Protein AF-A0A3D0W613-F1 (afdb_monomer_lite)

Radius of gyration: 27.3 Å; chains: 1; bounding box: 34×49×75 Å

Sequence (98 aa):
MKKIYLFSIILFLILIIGLIFLNVHSSKSNTPREKTLLEDKGNFCLGIAEKSVANRQAIVEFQKYEILGDKAMVMRNCMEENGFEENPLWVNEKTKVI

pLDDT: mean 89.17, std 11.55, range [54.62, 98.5]

Foldseek 3Di:
DVVVVVVVVVVVVVVVVVVVVVVVVPPPPPPPPDDDPCRVQLVVQLVVLCVVLVPPDDPDPVVVVVSVVSSVVSSQVSVVVVVDDDDVVVVVVVVVVD

Secondary structure (DSSP, 8-state):
-HHHHHHHHHHHHHHHHHHHHHHHHT----PPPPPPHHHHHHHHHHHHHHHHHTT---SSHHHHHHHHHHHHHHHHHHHHHTT-PPPHHHHHHHHTT-

Structure (mmCIF, N/CA/C/O backbone):
data_AF-A0A3D0W613-F1
#
_entry.id   AF-A0A3D0W613-F1
#
loop_
_atom_site.group_PDB
_atom_site.id
_atom_site.type_symbol
_atom_site.label_atom_id
_atom_site.label_alt_id
_atom_site.label_comp_id
_atom_site.label_asym_id
_atom_site.label_entity_id
_atom_site.label_seq_id
_atom_site.pdbx_PDB_ins_code
_atom_site.Cartn_x
_atom_site.Cartn_y
_atom_site.Cartn_z
_atom_site.occupancy
_atom_site.B_iso_or_equiv
_atom_site.auth_seq_id
_atom_site.auth_comp_id
_atom_site.auth_asym_id
_atom_site.auth_atom_id
_atom_site.pdbx_PDB_model_num
ATOM 1 N N . MET A 1 1 ? 1.167 -32.400 60.708 1.00 61.00 1 MET A N 1
ATOM 2 C CA . MET A 1 1 ? 0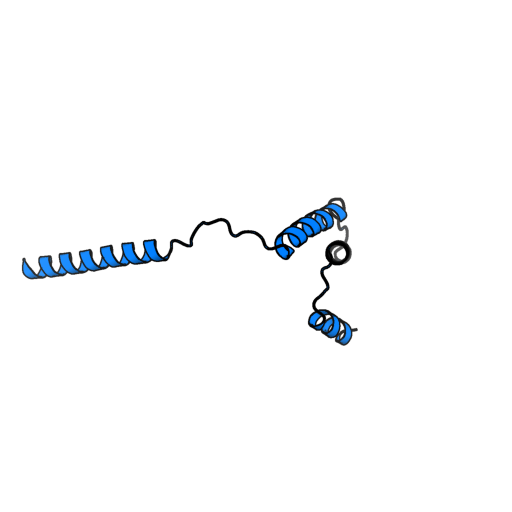.701 -32.813 59.362 1.00 61.00 1 MET A CA 1
ATOM 3 C C . MET A 1 1 ? -0.546 -32.056 58.885 1.00 61.00 1 MET A C 1
ATOM 5 O O . MET A 1 1 ? -0.458 -31.425 57.845 1.00 61.00 1 MET A O 1
ATOM 9 N N . LYS A 1 2 ? -1.658 -31.990 59.644 1.00 69.06 2 LYS A N 1
ATOM 10 C CA . LYS A 1 2 ? -2.877 -31.238 59.240 1.00 69.06 2 LYS A CA 1
ATOM 11 C C . LYS A 1 2 ? -2.661 -29.744 58.921 1.00 69.06 2 LYS A C 1
ATOM 13 O O . LYS A 1 2 ? -3.227 -29.249 57.956 1.00 69.06 2 LYS A O 1
ATOM 18 N N . LYS A 1 3 ? -1.814 -29.035 59.683 1.00 75.00 3 LYS A N 1
ATOM 19 C CA . LYS A 1 3 ? -1.511 -27.606 59.443 1.00 75.00 3 LYS A CA 1
ATOM 20 C C . LYS A 1 3 ? -0.735 -27.358 58.139 1.00 75.00 3 LYS A C 1
ATOM 22 O O . LYS A 1 3 ? -0.993 -26.373 57.466 1.00 75.00 3 LYS A O 1
ATOM 27 N N . ILE A 1 4 ? 0.161 -28.275 57.767 1.00 83.12 4 ILE A N 1
ATOM 28 C CA . ILE A 1 4 ? 0.920 -28.214 56.503 1.00 83.12 4 ILE A CA 1
ATOM 29 C C . ILE A 1 4 ? -0.023 -28.442 55.315 1.00 83.12 4 ILE A C 1
ATOM 31 O O . ILE A 1 4 ? 0.047 -27.724 54.324 1.00 83.12 4 ILE A O 1
ATOM 35 N N . TYR A 1 5 ? -0.966 -29.377 55.458 1.00 86.56 5 TYR A N 1
ATOM 36 C CA . TYR A 1 5 ? -2.009 -29.619 54.460 1.00 86.56 5 TYR A CA 1
ATOM 37 C C . TYR A 1 5 ? -2.936 -28.405 54.282 1.00 86.56 5 TYR A C 1
ATOM 39 O O . TYR A 1 5 ? -3.242 -28.025 53.159 1.00 86.56 5 TYR A O 1
ATOM 47 N N . LEU A 1 6 ? -3.319 -27.742 55.380 1.00 86.94 6 LEU A N 1
ATOM 48 C CA . LEU A 1 6 ? -4.100 -26.499 55.352 1.00 86.94 6 LEU A CA 1
ATOM 49 C C . LEU A 1 6 ? -3.371 -25.365 54.618 1.00 86.94 6 LEU A C 1
ATOM 51 O O . LEU A 1 6 ? -3.970 -24.713 53.770 1.00 86.94 6 LEU A O 1
ATOM 55 N N . PHE A 1 7 ? -2.077 -25.168 54.886 1.00 88.44 7 PHE A N 1
ATOM 56 C CA . PHE A 1 7 ? -1.271 -24.180 54.160 1.00 88.44 7 PHE A CA 1
ATOM 57 C C . PHE A 1 7 ? -1.164 -24.499 52.665 1.00 88.44 7 PHE A C 1
ATOM 59 O O . PHE A 1 7 ? -1.296 -23.600 51.839 1.00 88.44 7 PHE A O 1
ATOM 66 N N . SER A 1 8 ? -0.981 -25.774 52.311 1.00 87.38 8 SER A N 1
ATOM 67 C CA . SER A 1 8 ? -0.928 -26.212 50.914 1.00 87.38 8 SER A CA 1
ATOM 68 C C . SER A 1 8 ? -2.251 -25.969 50.176 1.00 87.38 8 SER A C 1
ATOM 70 O O . SER A 1 8 ? -2.233 -25.469 49.053 1.00 87.38 8 SER A O 1
ATOM 72 N N . ILE A 1 9 ? -3.394 -26.232 50.821 1.00 91.44 9 ILE A N 1
ATOM 73 C CA . ILE A 1 9 ? -4.728 -25.976 50.255 1.00 91.44 9 ILE A CA 1
ATOM 74 C C . ILE A 1 9 ? -4.958 -24.477 50.030 1.00 91.44 9 ILE A C 1
ATOM 76 O O . ILE A 1 9 ? -5.456 -24.083 48.978 1.00 91.44 9 ILE A O 1
ATOM 80 N N . ILE A 1 10 ? -4.572 -23.634 50.992 1.00 93.06 10 ILE A N 1
ATOM 81 C CA . ILE A 1 10 ? -4.724 -22.176 50.884 1.00 93.06 10 ILE A CA 1
ATOM 82 C C . ILE A 1 10 ? -3.860 -21.627 49.744 1.00 93.06 10 ILE A C 1
ATOM 84 O O . ILE A 1 10 ? -4.343 -20.834 48.939 1.00 93.06 10 ILE A O 1
ATOM 88 N N . LEU A 1 11 ? -2.609 -22.083 49.629 1.00 92.81 11 LEU A N 1
ATOM 89 C CA . LEU A 1 11 ? -1.717 -21.672 48.545 1.00 92.81 11 LEU A CA 1
ATOM 90 C C . LEU A 1 11 ? -2.278 -22.066 47.173 1.00 92.81 11 LEU A C 1
ATOM 92 O O . LEU A 1 11 ? -2.242 -21.267 46.239 1.00 92.81 11 LEU A O 1
ATOM 96 N N . PHE A 1 12 ? -2.837 -23.274 47.069 1.00 93.25 12 PHE A N 1
ATOM 97 C CA . PHE A 1 12 ? -3.474 -23.742 45.845 1.00 93.25 12 PHE A CA 1
ATOM 98 C C . PHE A 1 12 ? -4.677 -22.866 45.475 1.00 93.25 12 PHE A C 1
ATOM 100 O O . PHE A 1 12 ? -4.756 -22.391 44.347 1.00 93.25 12 PHE A O 1
ATOM 107 N N . LEU A 1 13 ? -5.556 -22.556 46.434 1.00 94.44 13 LEU A N 1
ATOM 108 C CA . LEU A 1 13 ? -6.705 -21.662 46.237 1.00 94.44 13 LEU A CA 1
ATOM 109 C C . LEU A 1 13 ? -6.302 -20.277 45.714 1.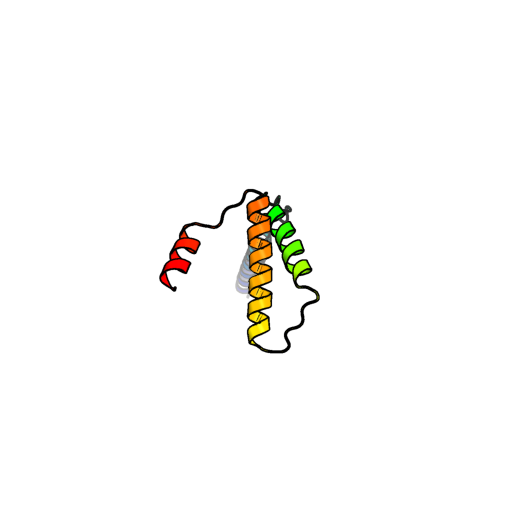00 94.44 13 LEU A C 1
ATOM 111 O O . LEU A 1 13 ? -6.920 -19.783 44.773 1.00 94.44 13 LEU A O 1
ATOM 115 N N . ILE A 1 14 ? -5.248 -19.675 46.271 1.00 94.56 14 ILE A N 1
ATOM 116 C CA . ILE A 1 14 ? -4.738 -18.369 45.819 1.00 94.56 14 ILE A CA 1
ATOM 117 C C . ILE A 1 14 ? -4.251 -18.448 44.364 1.00 94.56 14 ILE A C 1
ATOM 119 O O . ILE A 1 14 ? -4.539 -17.557 43.566 1.00 94.56 14 ILE A O 1
ATOM 123 N N . LEU A 1 15 ? -3.567 -19.536 44.001 1.00 92.75 15 LEU A N 1
ATOM 124 C CA . LEU A 1 15 ? -3.102 -19.792 42.636 1.00 92.75 15 LEU A CA 1
ATOM 125 C C . LEU A 1 15 ? -4.267 -19.909 41.643 1.00 92.75 15 LEU A C 1
ATOM 127 O O . LEU A 1 15 ? -4.228 -19.292 40.580 1.00 92.75 15 LEU A O 1
ATOM 131 N N . ILE A 1 16 ? -5.326 -20.642 42.004 1.00 92.81 16 ILE A N 1
ATOM 132 C CA . ILE A 1 16 ? -6.513 -20.789 41.149 1.00 92.81 16 ILE A CA 1
ATOM 133 C C . ILE A 1 16 ? -7.214 -19.440 40.950 1.00 92.81 16 ILE A C 1
ATOM 135 O O . ILE A 1 16 ? -7.562 -19.085 39.825 1.00 92.81 16 ILE A O 1
ATOM 139 N N . ILE A 1 17 ? -7.368 -18.652 42.017 1.00 92.88 17 ILE A N 1
ATOM 140 C CA . ILE A 1 17 ? -7.987 -17.320 41.948 1.00 92.88 17 ILE A CA 1
ATOM 141 C C . ILE A 1 17 ? -7.163 -16.377 41.057 1.00 92.88 17 ILE A C 1
ATOM 143 O O . ILE A 1 17 ? -7.731 -15.675 40.219 1.00 92.88 17 ILE A O 1
ATOM 147 N N . GLY A 1 18 ? -5.831 -16.401 41.174 1.00 90.00 18 GLY A N 1
ATOM 148 C CA . GLY A 1 18 ? -4.935 -15.615 40.322 1.00 90.00 18 GLY A CA 1
ATOM 149 C C . GLY A 1 18 ? -5.047 -15.977 38.836 1.00 90.00 18 GLY A C 1
ATOM 150 O O . GLY A 1 18 ? -5.126 -15.089 37.987 1.00 90.00 18 GLY A O 1
ATOM 151 N N . LEU A 1 19 ? -5.132 -17.272 38.512 1.00 87.38 19 LEU A N 1
ATOM 152 C CA . LEU A 1 19 ? -5.305 -17.745 37.132 1.00 87.38 19 LEU A CA 1
ATOM 153 C C . LEU A 1 19 ? -6.659 -17.341 36.528 1.00 87.38 19 LEU A C 1
ATOM 155 O O . LEU A 1 19 ? -6.732 -17.010 35.342 1.00 87.38 19 LEU A O 1
ATOM 159 N N . ILE A 1 20 ? -7.729 -17.332 37.328 1.00 87.62 20 ILE A N 1
ATOM 160 C CA . ILE A 1 20 ? -9.050 -16.861 36.887 1.00 87.62 20 ILE A CA 1
ATOM 161 C C . ILE A 1 20 ? -9.009 -15.353 36.609 1.00 87.62 20 ILE A C 1
ATOM 163 O O . ILE A 1 20 ? -9.483 -14.908 35.563 1.00 87.62 20 ILE A O 1
ATOM 167 N N . PHE A 1 21 ? -8.389 -14.568 37.495 1.00 86.62 21 PHE A N 1
ATOM 168 C CA . PHE A 1 21 ? -8.289 -13.115 37.340 1.00 86.62 21 PHE A CA 1
ATOM 169 C C . PHE A 1 21 ? -7.532 -12.711 36.063 1.00 86.62 21 PHE A C 1
ATOM 171 O O . PHE A 1 21 ? -7.987 -11.837 35.323 1.00 86.62 21 PHE A O 1
ATOM 178 N N . LEU A 1 22 ? -6.426 -13.395 35.747 1.00 82.38 22 LEU A N 1
ATOM 179 C CA . LEU A 1 22 ? -5.646 -13.147 34.527 1.00 82.38 22 LEU A CA 1
ATOM 180 C C . LEU A 1 22 ? -6.425 -13.455 33.235 1.00 82.38 22 LEU A C 1
ATOM 182 O O . LEU A 1 22 ? -6.295 -12.720 32.253 1.00 82.38 22 LEU A O 1
ATOM 186 N N . ASN A 1 23 ? -7.263 -14.497 33.230 1.00 78.00 23 ASN A N 1
ATOM 187 C CA . ASN A 1 23 ? -8.105 -14.833 32.074 1.00 78.00 23 ASN A CA 1
ATOM 188 C C . ASN A 1 23 ? -9.223 -13.806 31.845 1.00 78.00 23 ASN A C 1
ATOM 190 O O . ASN A 1 23 ? -9.498 -13.434 30.704 1.00 78.00 23 ASN A O 1
ATOM 194 N N . VAL A 1 24 ? -9.840 -13.306 32.919 1.00 76.56 24 VAL A N 1
ATOM 195 C CA . VAL A 1 24 ? -10.900 -12.290 32.822 1.00 76.56 24 VAL A CA 1
ATOM 196 C C . VAL A 1 24 ? -10.336 -10.960 32.318 1.00 76.56 24 VAL A C 1
ATOM 198 O O . VAL A 1 24 ? -10.924 -10.350 31.429 1.00 76.56 24 VAL A O 1
ATOM 201 N N . HIS A 1 25 ? -9.168 -10.531 32.808 1.00 67.00 25 HIS A N 1
ATOM 202 C CA . HIS A 1 25 ? -8.529 -9.296 32.332 1.00 67.00 25 HIS A CA 1
ATOM 203 C C . HIS A 1 25 ? -7.974 -9.397 30.902 1.00 67.00 25 HIS A C 1
ATOM 205 O O . HIS A 1 25 ? -7.854 -8.385 30.217 1.00 67.00 25 HIS A O 1
ATOM 211 N N . SER A 1 26 ? -7.678 -10.609 30.424 1.00 63.25 26 SER A N 1
ATOM 212 C CA . SER A 1 26 ? -7.239 -10.842 29.040 1.00 63.25 26 SER A CA 1
ATOM 213 C C . SER A 1 26 ? -8.388 -10.886 28.029 1.00 63.25 26 SER A C 1
ATOM 215 O O . SER A 1 26 ? -8.134 -11.015 26.830 1.00 63.25 26 SER A O 1
ATOM 217 N N . SER A 1 27 ? -9.645 -10.743 28.466 1.00 58.69 27 SER A N 1
ATOM 218 C CA . SER A 1 27 ? -10.781 -10.580 27.555 1.00 58.69 27 SER A CA 1
ATOM 219 C C . SER A 1 27 ? -10.754 -9.189 26.925 1.00 58.69 27 SER A C 1
ATOM 221 O O . SER A 1 27 ? -11.476 -8.276 27.318 1.00 58.69 27 SER A O 1
ATOM 223 N N . LYS A 1 28 ? -9.898 -9.032 25.912 1.00 59.84 28 LYS A N 1
ATOM 224 C CA . LYS A 1 28 ? -9.980 -7.948 24.933 1.00 59.84 28 LYS A CA 1
ATOM 225 C C . LYS A 1 28 ? -11.411 -7.967 24.391 1.00 59.84 28 LYS A C 1
ATOM 227 O O . LYS A 1 28 ? -11.858 -9.000 23.896 1.00 59.84 28 LYS A O 1
ATOM 232 N N . SER A 1 29 ? -12.153 -6.872 24.540 1.00 59.19 29 SER A N 1
ATOM 233 C CA . SER A 1 29 ? -13.525 -6.786 24.042 1.00 59.19 29 SER A CA 1
ATOM 234 C C . SER A 1 29 ? -13.531 -7.095 22.543 1.00 59.19 29 SER A C 1
ATOM 236 O O . SER A 1 29 ? -13.056 -6.296 21.740 1.00 59.19 29 SER A O 1
ATOM 238 N N . ASN A 1 30 ? -14.077 -8.251 22.161 1.00 61.12 30 ASN A N 1
ATOM 239 C CA . ASN A 1 30 ? -14.235 -8.673 20.764 1.00 61.12 30 ASN A CA 1
ATOM 240 C C . ASN A 1 30 ? -15.347 -7.892 20.041 1.00 61.12 30 ASN A C 1
ATOM 242 O O . ASN A 1 30 ? -15.921 -8.379 19.071 1.00 61.12 30 ASN A O 1
ATOM 246 N N . THR A 1 31 ? -15.694 -6.697 20.517 1.00 64.44 31 THR A N 1
ATOM 247 C CA . THR A 1 31 ? -16.581 -5.789 19.797 1.00 64.44 31 THR A CA 1
ATOM 248 C C . THR A 1 31 ? -15.880 -5.403 18.498 1.00 64.44 31 THR A C 1
ATOM 250 O O . THR A 1 31 ? -14.784 -4.834 18.576 1.00 64.44 31 THR A O 1
ATOM 253 N N . PRO A 1 32 ? -16.454 -5.711 17.319 1.00 69.94 32 PRO A N 1
ATOM 254 C CA . PRO A 1 32 ? -15.884 -5.277 16.055 1.00 69.94 32 PRO A CA 1
ATOM 255 C C . PRO A 1 32 ? -15.701 -3.764 16.110 1.00 69.94 32 PRO A C 1
ATOM 257 O O . PRO A 1 32 ? -16.666 -3.022 16.293 1.00 69.94 32 PRO A O 1
ATOM 260 N N . ARG A 1 33 ? -14.450 -3.308 16.034 1.00 83.38 33 ARG A N 1
ATOM 261 C CA . ARG A 1 33 ? -14.150 -1.882 15.960 1.00 83.38 33 ARG A CA 1
ATOM 262 C C . ARG A 1 33 ? -14.742 -1.370 14.655 1.00 83.38 33 ARG A C 1
ATOM 264 O O . ARG A 1 33 ? -14.437 -1.913 13.594 1.00 83.38 33 ARG A O 1
ATOM 271 N N . GLU A 1 34 ? -15.566 -0.334 14.740 1.00 85.44 34 GLU A N 1
ATOM 272 C CA . GLU A 1 34 ? -16.010 0.387 13.555 1.00 85.44 34 GLU A CA 1
ATOM 273 C C . GLU A 1 34 ? -14.773 0.907 12.813 1.00 85.44 34 GLU A C 1
ATOM 275 O O . GLU A 1 34 ? -13.912 1.576 13.399 1.00 85.44 34 GLU A O 1
ATOM 280 N N . LYS A 1 35 ? -14.634 0.519 11.542 1.00 89.00 35 LYS A N 1
ATOM 281 C CA . LYS A 1 35 ? -13.499 0.945 10.726 1.00 89.00 35 LYS A CA 1
ATOM 282 C C . LYS A 1 35 ? -13.556 2.453 10.557 1.00 89.00 35 LYS A C 1
ATOM 284 O O . LYS A 1 35 ? -14.616 3.021 10.309 1.00 89.00 35 LYS A O 1
ATOM 289 N N . THR A 1 36 ? -12.405 3.105 10.661 1.00 93.50 36 THR A N 1
ATOM 290 C CA . THR A 1 36 ? -12.331 4.527 10.325 1.00 93.50 36 THR A CA 1
ATOM 291 C C . THR A 1 36 ? -12.506 4.705 8.818 1.00 93.50 36 THR A C 1
ATOM 293 O O . THR A 1 36 ? -12.188 3.805 8.040 1.00 93.50 36 THR A O 1
ATOM 296 N N . LEU A 1 37 ? -12.945 5.891 8.389 1.00 94.62 37 LEU A N 1
ATOM 297 C CA . LEU A 1 37 ? -13.036 6.226 6.965 1.00 94.62 37 LEU A CA 1
ATOM 298 C C . LEU A 1 37 ? -11.699 6.000 6.236 1.00 94.62 37 LEU A C 1
ATOM 300 O O . LEU A 1 37 ? -11.674 5.457 5.136 1.00 94.62 37 LEU A O 1
ATOM 304 N N . LEU A 1 38 ? -10.585 6.373 6.877 1.00 95.00 38 LEU A N 1
ATOM 305 C CA . LEU A 1 38 ? -9.240 6.152 6.344 1.00 95.00 38 LEU A CA 1
ATOM 306 C C . LEU A 1 38 ? -8.932 4.660 6.160 1.00 95.00 38 LEU A C 1
ATOM 308 O O . LEU A 1 38 ? -8.354 4.274 5.151 1.00 95.00 38 LEU A O 1
ATOM 312 N N . GLU A 1 39 ? -9.310 3.820 7.124 1.00 95.56 39 GLU A N 1
ATOM 313 C CA . GLU A 1 39 ? -9.088 2.375 7.053 1.00 95.56 39 GLU A CA 1
ATOM 314 C C . GLU A 1 39 ? -9.935 1.731 5.949 1.00 95.56 39 GLU A C 1
ATOM 316 O O . GLU A 1 39 ? -9.451 0.877 5.208 1.00 95.56 39 GLU A O 1
ATOM 321 N N . ASP A 1 40 ? -11.190 2.150 5.807 1.00 96.19 40 ASP A N 1
ATOM 322 C CA . ASP A 1 40 ? -12.077 1.651 4.758 1.00 96.19 40 ASP A CA 1
ATOM 323 C C . ASP A 1 40 ? -11.563 2.016 3.356 1.00 96.19 40 ASP A C 1
ATOM 325 O O . ASP A 1 40 ? -11.338 1.140 2.516 1.00 96.19 40 ASP A O 1
ATOM 329 N N . LYS A 1 41 ? -11.258 3.300 3.132 1.00 97.75 41 LYS A N 1
ATOM 330 C CA . LYS A 1 41 ? -10.721 3.788 1.854 1.00 97.75 41 LYS A CA 1
ATOM 331 C C . LYS A 1 41 ? -9.326 3.252 1.553 1.00 97.75 41 LYS A C 1
ATOM 333 O O . LYS A 1 41 ? -9.055 2.890 0.410 1.00 97.75 41 LYS A O 1
ATOM 338 N N . GLY A 1 42 ? -8.488 3.095 2.575 1.00 97.25 42 GLY A N 1
ATOM 339 C CA . GLY A 1 42 ? -7.189 2.440 2.454 1.00 97.25 42 GLY A CA 1
ATOM 340 C C . GLY A 1 42 ? -7.311 0.993 1.975 1.00 97.25 42 GLY A C 1
ATOM 341 O O . GLY A 1 42 ? -6.626 0.600 1.035 1.00 97.25 42 GLY A O 1
ATOM 342 N N . ASN A 1 43 ? -8.227 0.210 2.553 1.00 97.56 43 ASN A N 1
ATOM 343 C CA . ASN A 1 43 ? -8.477 -1.168 2.114 1.00 97.56 43 ASN A CA 1
ATOM 344 C C . ASN A 1 43 ? -9.025 -1.230 0.679 1.00 97.56 43 ASN A C 1
ATOM 346 O O . ASN A 1 43 ? -8.619 -2.091 -0.102 1.00 97.56 43 ASN A O 1
ATOM 350 N N . PHE A 1 44 ? -9.923 -0.310 0.320 1.00 98.00 44 PHE A N 1
ATOM 351 C CA . PHE A 1 44 ? -10.454 -0.199 -1.037 1.00 98.00 44 PHE A CA 1
ATOM 352 C C . PHE A 1 44 ? -9.349 0.095 -2.065 1.00 98.00 44 PHE A C 1
ATOM 354 O O . PHE A 1 44 ? 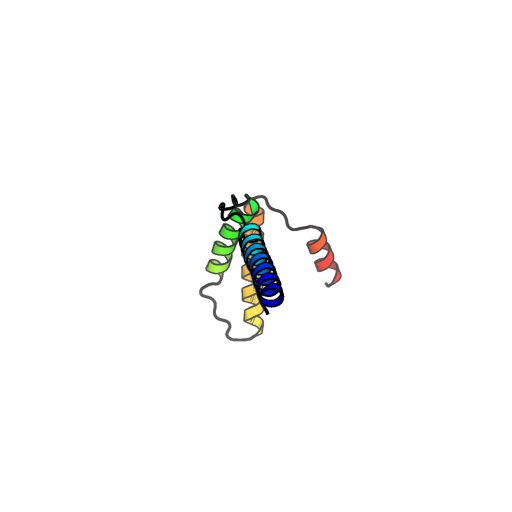-9.190 -0.653 -3.033 1.00 98.00 44 PHE A O 1
ATOM 361 N N . CYS A 1 45 ? -8.543 1.135 -1.831 1.00 98.38 45 CYS A N 1
ATOM 362 C CA . CYS A 1 45 ? -7.446 1.510 -2.722 1.00 98.38 45 CYS A CA 1
ATOM 363 C C . CYS A 1 45 ? -6.350 0.440 -2.785 1.00 98.38 45 CYS A C 1
ATOM 365 O O . CYS A 1 45 ? -5.798 0.199 -3.859 1.00 98.38 45 CYS A O 1
ATOM 367 N N . LEU A 1 46 ? -6.093 -0.270 -1.680 1.00 98.25 46 LEU A N 1
ATOM 368 C CA . LEU A 1 46 ? -5.183 -1.412 -1.670 1.00 98.25 46 LEU A CA 1
ATOM 369 C C . LEU A 1 46 ? -5.658 -2.502 -2.637 1.00 98.25 46 LEU A C 1
ATOM 371 O O . LEU A 1 46 ? -4.863 -3.001 -3.427 1.00 98.25 46 LEU A O 1
ATOM 375 N N . GLY A 1 47 ? -6.953 -2.828 -2.639 1.00 98.12 47 GLY A N 1
ATOM 376 C CA . GLY A 1 47 ? -7.519 -3.796 -3.582 1.00 98.12 47 GLY A CA 1
ATOM 377 C C . GLY A 1 47 ? -7.327 -3.395 -5.050 1.00 98.12 47 GLY A C 1
ATOM 378 O O . GLY A 1 47 ? -7.003 -4.240 -5.886 1.00 98.12 47 GLY A O 1
ATOM 379 N N . ILE A 1 48 ? -7.469 -2.104 -5.366 1.00 98.38 48 ILE A N 1
ATOM 380 C CA . ILE A 1 48 ? -7.214 -1.570 -6.714 1.00 98.38 48 ILE A CA 1
ATOM 381 C C . ILE A 1 48 ? -5.729 -1.690 -7.077 1.00 98.38 48 ILE A C 1
ATOM 383 O O . ILE A 1 48 ? -5.401 -2.161 -8.168 1.00 98.38 48 ILE A O 1
ATOM 387 N N . ALA A 1 49 ? -4.838 -1.306 -6.163 1.00 98.50 49 ALA A N 1
ATOM 388 C CA . ALA A 1 49 ? -3.396 -1.361 -6.367 1.00 98.50 49 ALA A CA 1
ATOM 389 C C . ALA A 1 49 ? -2.873 -2.800 -6.534 1.00 98.50 49 ALA A C 1
ATOM 391 O O . ALA A 1 49 ? -2.010 -3.043 -7.369 1.00 98.50 49 ALA A O 1
ATOM 392 N N . GLU A 1 50 ? -3.408 -3.778 -5.797 1.00 98.31 50 GLU A N 1
ATOM 393 C CA . GLU A 1 50 ? -3.073 -5.195 -6.013 1.00 98.31 50 GLU A CA 1
ATOM 394 C C . GLU A 1 50 ? -3.517 -5.663 -7.401 1.00 98.31 50 GLU A C 1
ATOM 396 O O . GLU A 1 50 ? -2.763 -6.302 -8.137 1.00 98.31 50 GLU A O 1
ATOM 401 N N . LYS A 1 51 ? -4.744 -5.307 -7.795 1.00 98.25 51 LYS A N 1
ATOM 402 C CA . LYS A 1 51 ? -5.307 -5.708 -9.085 1.00 98.25 51 LYS A CA 1
ATOM 403 C C . LYS A 1 51 ? -4.553 -5.101 -10.269 1.00 98.25 51 LYS A C 1
ATOM 405 O O . LYS A 1 51 ? -4.446 -5.762 -11.301 1.00 98.25 51 LYS A O 1
ATOM 410 N N . SER A 1 52 ? -4.026 -3.881 -10.141 1.00 98.00 52 SER A N 1
ATOM 411 C CA . SER A 1 52 ? -3.312 -3.199 -11.230 1.00 98.00 52 SER A CA 1
ATOM 412 C C . SER A 1 52 ? -2.024 -3.919 -11.642 1.00 98.00 52 SER A C 1
ATOM 414 O O . SER A 1 52 ? -1.617 -3.834 -12.801 1.00 98.00 52 SER A O 1
ATOM 416 N N . VAL A 1 53 ? -1.411 -4.673 -10.725 1.00 97.94 53 VAL A N 1
ATOM 417 C CA . VAL A 1 53 ? -0.166 -5.409 -10.976 1.00 97.94 53 VAL A CA 1
ATOM 418 C C . VAL A 1 53 ? -0.316 -6.930 -10.942 1.00 97.94 53 VAL A C 1
ATOM 420 O O . VAL A 1 53 ? 0.660 -7.629 -11.194 1.00 97.94 53 VAL A O 1
ATOM 423 N N . ALA A 1 54 ? -1.519 -7.457 -10.700 1.00 97.25 54 ALA A N 1
ATOM 424 C CA . ALA A 1 54 ? -1.764 -8.887 -10.481 1.00 97.25 54 ALA A CA 1
ATOM 425 C C . ALA A 1 54 ? -1.263 -9.809 -11.610 1.00 97.25 54 ALA A C 1
ATOM 427 O O . ALA A 1 54 ? -0.857 -10.937 -11.349 1.00 97.25 54 ALA A O 1
ATOM 428 N N . ASN A 1 55 ? -1.264 -9.329 -12.856 1.00 97.31 55 ASN A N 1
ATOM 429 C CA . ASN A 1 55 ? -0.831 -10.106 -14.024 1.00 97.31 55 ASN A CA 1
ATOM 430 C C . ASN A 1 55 ? 0.622 -9.825 -14.440 1.00 97.31 55 ASN A C 1
ATOM 432 O O . ASN A 1 55 ? 1.056 -10.273 -15.500 1.00 97.31 55 ASN A O 1
ATOM 436 N N . ARG A 1 56 ? 1.374 -9.044 -13.658 1.00 96.25 56 ARG A N 1
ATOM 437 C CA . ARG A 1 56 ? 2.765 -8.708 -13.972 1.00 96.25 56 ARG A CA 1
ATOM 438 C C . ARG A 1 56 ? 3.691 -9.726 -13.329 1.00 96.25 56 ARG A C 1
ATOM 440 O O . ARG A 1 56 ? 3.637 -9.959 -12.126 1.00 96.25 56 ARG A O 1
ATOM 447 N N . GLN A 1 57 ? 4.576 -10.294 -14.136 1.00 96.31 57 GLN A N 1
ATOM 448 C CA . GLN A 1 57 ? 5.616 -11.201 -13.676 1.00 96.31 57 GLN A CA 1
ATOM 449 C C . GLN A 1 57 ? 6.981 -10.541 -13.863 1.00 96.31 57 GLN A C 1
ATOM 451 O O . GLN A 1 57 ? 7.304 -10.069 -14.951 1.00 96.31 57 GLN A O 1
ATOM 456 N N . ALA A 1 58 ? 7.782 -10.515 -12.800 1.00 96.94 58 ALA A N 1
ATOM 457 C CA . ALA A 1 58 ? 9.165 -10.069 -12.887 1.00 96.94 58 ALA A CA 1
ATOM 458 C C . ALA A 1 58 ? 10.028 -11.170 -13.519 1.00 96.94 58 ALA A C 1
ATOM 460 O O . ALA A 1 58 ? 10.019 -12.312 -13.059 1.00 96.94 58 ALA A O 1
ATOM 461 N N . ILE A 1 59 ? 10.781 -10.813 -14.557 1.00 97.44 59 ILE A N 1
ATOM 462 C CA . ILE A 1 59 ? 11.774 -11.675 -15.214 1.00 97.44 59 ILE A CA 1
ATOM 463 C C . ILE A 1 59 ? 13.157 -11.421 -14.608 1.00 97.44 59 ILE A C 1
ATOM 465 O O . ILE A 1 59 ? 13.949 -12.343 -14.435 1.00 97.44 59 ILE A O 1
ATOM 469 N N . VAL A 1 60 ? 13.436 -10.169 -14.250 1.00 97.12 60 VAL A N 1
ATOM 470 C CA . VAL A 1 60 ? 14.694 -9.737 -13.631 1.00 97.12 60 VAL A CA 1
ATOM 471 C C . VAL A 1 60 ? 14.433 -8.983 -12.333 1.00 97.12 60 VAL A C 1
ATOM 473 O O . VAL A 1 60 ? 13.341 -8.461 -12.109 1.00 97.12 60 VAL A O 1
ATOM 476 N N . GLU A 1 61 ? 15.447 -8.911 -11.469 1.00 96.75 61 GLU A N 1
ATOM 477 C CA . GLU A 1 61 ? 15.283 -8.395 -10.105 1.00 96.75 61 GLU A CA 1
ATOM 478 C C . GLU A 1 61 ? 14.775 -6.948 -10.072 1.00 96.75 61 GLU A C 1
ATOM 480 O O . GLU A 1 61 ? 13.895 -6.627 -9.276 1.00 96.75 61 GLU A O 1
ATOM 485 N N . PHE A 1 62 ? 15.249 -6.087 -10.984 1.00 96.50 62 PHE A N 1
ATOM 486 C CA . PHE A 1 62 ? 14.834 -4.680 -11.008 1.00 96.50 62 PHE A CA 1
ATOM 487 C C . PHE A 1 62 ? 13.327 -4.511 -11.264 1.00 96.50 62 PHE A C 1
ATOM 489 O O . PHE A 1 62 ? 12.701 -3.624 -10.690 1.00 96.50 62 PHE A O 1
ATOM 496 N N . GLN A 1 63 ? 12.715 -5.404 -12.051 1.00 98.06 63 GLN A N 1
ATOM 497 C CA . GLN A 1 63 ? 11.290 -5.332 -12.385 1.00 98.06 63 GLN A CA 1
ATOM 498 C C . GLN A 1 63 ? 10.395 -5.575 -11.169 1.00 98.06 63 GLN A C 1
ATOM 500 O O . GLN A 1 63 ? 9.255 -5.118 -11.147 1.00 98.06 63 GLN A O 1
ATOM 505 N N . LYS A 1 64 ? 10.894 -6.252 -10.125 1.00 97.88 64 LYS A N 1
ATOM 506 C CA . LYS A 1 64 ? 10.162 -6.359 -8.855 1.00 97.88 64 LYS A CA 1
ATOM 507 C C . LYS A 1 64 ? 9.960 -4.979 -8.230 1.00 97.88 64 LYS A C 1
ATOM 509 O O . LYS A 1 64 ? 8.870 -4.686 -7.747 1.00 97.88 64 LYS A O 1
ATOM 514 N N . TYR A 1 65 ? 10.983 -4.125 -8.276 1.00 97.69 65 TYR A N 1
ATOM 515 C CA . TYR A 1 65 ? 10.904 -2.761 -7.758 1.00 97.69 65 TYR A CA 1
ATOM 516 C C . TYR A 1 65 ? 10.033 -1.864 -8.636 1.00 97.69 65 TYR A C 1
ATOM 518 O O . TYR A 1 65 ? 9.286 -1.057 -8.095 1.00 97.69 65 TYR A O 1
ATOM 526 N N . GLU A 1 66 ? 10.049 -2.043 -9.960 1.00 97.56 66 GLU A N 1
ATOM 527 C CA . GLU A 1 66 ? 9.121 -1.334 -10.856 1.00 97.56 66 GLU A CA 1
ATOM 528 C C . GLU A 1 66 ? 7.663 -1.699 -10.568 1.00 97.56 66 GLU A C 1
ATOM 530 O O . GLU A 1 66 ? 6.820 -0.819 -10.419 1.00 97.56 66 GLU A O 1
ATOM 535 N N . ILE A 1 67 ? 7.362 -2.992 -10.407 1.00 98.38 67 ILE A N 1
ATOM 536 C CA . ILE A 1 67 ? 6.020 -3.464 -10.045 1.00 98.38 67 ILE A CA 1
ATOM 537 C C . ILE A 1 67 ? 5.576 -2.868 -8.703 1.00 98.38 67 ILE A C 1
ATOM 539 O O . ILE A 1 67 ? 4.435 -2.422 -8.575 1.00 98.38 67 ILE A O 1
ATOM 543 N N . LEU A 1 68 ? 6.467 -2.829 -7.707 1.00 98.00 68 LEU A N 1
ATOM 544 C CA . LEU A 1 68 ? 6.185 -2.202 -6.413 1.00 98.00 68 LEU A CA 1
ATOM 545 C C . LEU A 1 68 ? 5.972 -0.688 -6.535 1.00 98.00 68 LEU A C 1
ATOM 547 O O . LEU A 1 68 ? 5.063 -0.156 -5.898 1.00 98.00 68 LEU A O 1
ATOM 551 N N . GLY A 1 69 ? 6.770 -0.010 -7.361 1.00 97.44 69 GLY A N 1
ATOM 552 C CA . GLY A 1 69 ? 6.634 1.416 -7.647 1.00 97.44 69 GLY A CA 1
ATOM 553 C C . GLY A 1 69 ? 5.287 1.743 -8.287 1.00 97.44 69 GLY A C 1
ATOM 554 O O . GLY A 1 69 ? 4.566 2.607 -7.792 1.00 97.44 69 GLY A O 1
ATOM 555 N N . ASP A 1 70 ? 4.891 0.988 -9.312 1.00 98.19 70 ASP A N 1
ATOM 556 C CA . ASP A 1 70 ? 3.609 1.171 -9.994 1.00 98.19 70 ASP A CA 1
ATOM 557 C C . ASP A 1 70 ? 2.422 0.878 -9.069 1.00 98.19 70 ASP A C 1
ATOM 559 O O . ASP A 1 70 ? 1.440 1.623 -9.045 1.00 98.19 70 ASP A O 1
ATOM 563 N N . LYS A 1 71 ? 2.526 -0.164 -8.237 1.00 98.44 71 LYS A N 1
ATOM 564 C CA . LYS A 1 71 ? 1.528 -0.466 -7.205 1.00 98.44 71 LYS A CA 1
ATOM 565 C 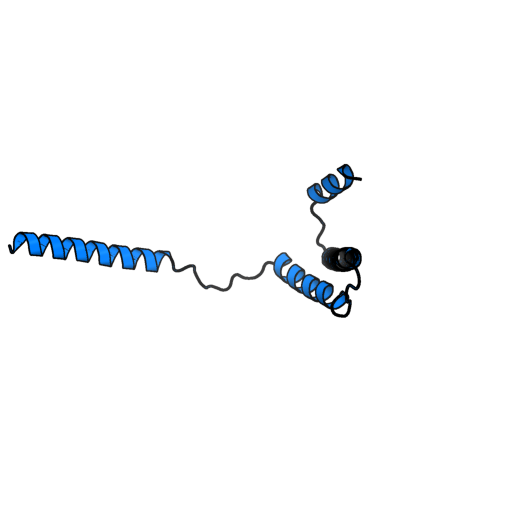C . LYS A 1 71 ? 1.381 0.687 -6.206 1.00 98.44 71 LYS A C 1
ATOM 567 O O . LYS A 1 71 ? 0.261 1.096 -5.903 1.00 98.44 71 LYS A O 1
ATOM 572 N N . ALA A 1 72 ? 2.493 1.231 -5.708 1.00 97.00 72 ALA A N 1
ATOM 573 C CA . ALA A 1 72 ? 2.486 2.362 -4.781 1.00 97.00 72 ALA A CA 1
ATOM 574 C C . ALA A 1 72 ? 1.923 3.638 -5.430 1.00 97.00 72 ALA A C 1
ATOM 576 O O . ALA A 1 72 ? 1.152 4.357 -4.797 1.00 97.00 72 ALA A O 1
ATOM 577 N N . MET A 1 73 ? 2.247 3.887 -6.701 1.00 97.31 73 MET A N 1
ATOM 578 C CA . MET A 1 73 ? 1.696 5.000 -7.473 1.00 97.31 73 MET A CA 1
ATOM 579 C C . MET A 1 73 ? 0.170 4.898 -7.595 1.00 97.31 73 MET A C 1
ATOM 581 O O . MET A 1 73 ? -0.523 5.871 -7.309 1.00 97.31 73 MET A O 1
ATOM 585 N N . VAL A 1 74 ? -0.362 3.725 -7.959 1.00 98.31 74 VAL A N 1
ATOM 586 C CA . VAL A 1 74 ? -1.817 3.500 -8.049 1.00 98.31 74 VAL A CA 1
ATOM 587 C C . VAL A 1 74 ? -2.494 3.697 -6.693 1.00 98.31 74 VAL A C 1
ATOM 589 O O . VAL A 1 74 ? -3.532 4.350 -6.619 1.00 98.31 74 VAL A O 1
ATOM 592 N N . MET A 1 75 ? -1.893 3.183 -5.616 1.00 97.81 75 MET A N 1
ATOM 593 C CA . MET A 1 75 ? -2.398 3.384 -4.255 1.00 97.81 75 MET A CA 1
ATOM 594 C C . MET A 1 75 ? -2.482 4.873 -3.902 1.00 97.81 75 MET A C 1
ATOM 596 O O . MET A 1 75 ? -3.522 5.337 -3.443 1.00 97.81 75 MET A O 1
ATOM 600 N N . ARG A 1 76 ? -1.402 5.625 -4.140 1.00 96.62 76 ARG A N 1
ATOM 601 C CA . ARG A 1 76 ? -1.327 7.059 -3.844 1.00 96.62 76 ARG A CA 1
ATOM 602 C C . ARG A 1 76 ? -2.385 7.849 -4.607 1.00 96.62 76 ARG A C 1
ATOM 604 O O . ARG A 1 76 ? -3.140 8.584 -3.982 1.00 96.62 76 ARG A O 1
ATOM 611 N N . ASN A 1 77 ? -2.481 7.638 -5.919 1.00 97.75 77 ASN A N 1
ATOM 612 C CA . ASN A 1 77 ? -3.452 8.337 -6.758 1.00 97.75 77 ASN A CA 1
ATOM 613 C C . ASN A 1 77 ? -4.894 8.019 -6.319 1.00 97.75 77 ASN A C 1
ATOM 615 O O . ASN A 1 77 ? -5.712 8.920 -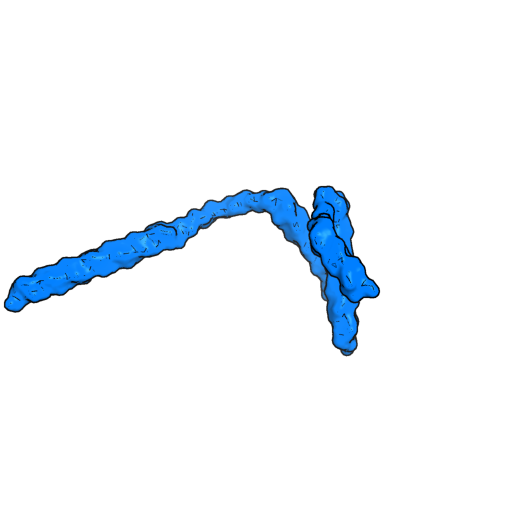6.194 1.00 97.75 77 ASN A O 1
ATOM 619 N N . CYS A 1 78 ? -5.197 6.756 -5.994 1.00 98.44 78 CYS A N 1
ATOM 620 C CA . CYS A 1 78 ? -6.520 6.379 -5.489 1.00 98.44 78 CYS A CA 1
ATOM 621 C C . CYS A 1 78 ? -6.857 7.065 -4.155 1.00 98.44 78 CYS A C 1
ATOM 623 O O . CYS A 1 78 ? -7.990 7.498 -3.944 1.00 98.44 78 CYS A O 1
ATOM 625 N N . MET A 1 79 ? -5.894 7.173 -3.237 1.00 98.12 79 MET A N 1
ATOM 626 C CA . MET A 1 79 ? -6.109 7.849 -1.955 1.00 98.12 79 MET A CA 1
ATOM 627 C C . MET A 1 79 ? -6.320 9.355 -2.141 1.00 98.12 79 MET A C 1
ATOM 629 O O . MET A 1 79 ? -7.224 9.913 -1.521 1.00 98.12 79 MET A O 1
ATOM 633 N N . GLU A 1 80 ? -5.556 9.978 -3.041 1.00 97.00 80 GLU A N 1
ATOM 634 C CA . GLU A 1 80 ? -5.705 11.385 -3.431 1.00 97.00 80 GLU A CA 1
ATOM 635 C C . GLU A 1 80 ? -7.096 11.658 -4.025 1.00 97.00 80 GLU A C 1
ATOM 637 O O . GLU A 1 80 ? -7.791 12.568 -3.579 1.00 97.00 80 GLU A O 1
ATOM 642 N N . GLU A 1 81 ? -7.576 10.797 -4.929 1.00 97.50 81 GLU A N 1
ATOM 643 C CA . GLU A 1 81 ? -8.943 10.857 -5.472 1.00 97.50 81 GLU A CA 1
ATOM 644 C C . GLU A 1 81 ? -10.031 10.680 -4.398 1.00 97.50 81 GLU A C 1
ATOM 646 O O . GLU A 1 81 ? -11.152 11.166 -4.553 1.00 97.50 81 GLU A O 1
ATOM 651 N N . ASN A 1 82 ? -9.716 10.003 -3.289 1.00 97.38 82 ASN A N 1
ATOM 652 C CA . ASN A 1 82 ? -10.604 9.864 -2.133 1.00 97.38 82 ASN A CA 1
ATOM 653 C C . ASN A 1 82 ? -10.409 10.975 -1.078 1.00 97.38 82 ASN A C 1
ATOM 655 O O . ASN A 1 82 ? -10.987 10.880 0.006 1.00 97.38 82 ASN A O 1
ATOM 659 N N . GLY A 1 83 ? -9.647 12.029 -1.392 1.00 96.62 83 GLY A N 1
ATOM 660 C CA . GLY A 1 83 ? -9.477 13.215 -0.548 1.00 96.62 83 GLY A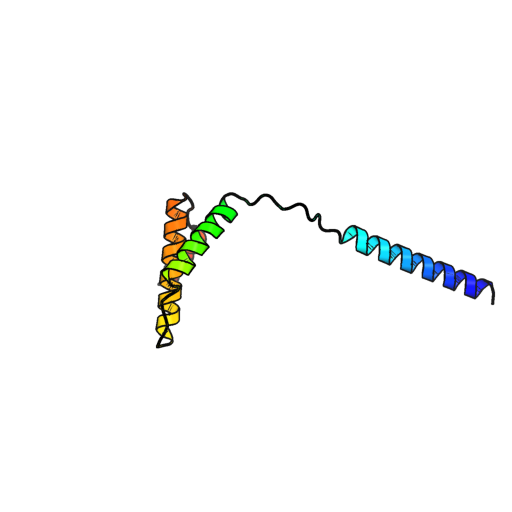 CA 1
ATOM 661 C C . GLY A 1 83 ? -8.438 13.069 0.564 1.00 96.62 83 GLY A C 1
ATOM 662 O O . GLY A 1 83 ? -8.483 13.821 1.537 1.00 96.62 83 GLY A O 1
ATOM 663 N N . PHE A 1 84 ? -7.526 12.099 0.458 1.00 96.19 84 PHE A N 1
ATOM 664 C CA . PHE A 1 84 ? -6.431 11.917 1.409 1.00 96.19 84 PHE A CA 1
ATOM 665 C C . PHE A 1 84 ? -5.109 12.400 0.822 1.00 96.19 84 PHE A C 1
ATOM 667 O O . PHE A 1 84 ? -4.744 12.039 -0.292 1.00 96.19 84 PHE A O 1
ATOM 674 N N . GLU A 1 85 ? -4.353 13.149 1.615 1.00 92.38 85 GLU A N 1
ATOM 675 C CA . GLU A 1 85 ? -3.040 13.659 1.224 1.00 92.38 85 GLU A CA 1
ATOM 676 C C . GLU A 1 85 ? -1.911 12.860 1.885 1.00 92.38 85 GLU A C 1
ATOM 678 O O . GLU A 1 85 ? -2.053 12.328 2.993 1.00 92.38 85 GLU A O 1
ATOM 683 N N . GLU A 1 86 ? -0.764 12.776 1.205 1.00 88.94 86 GLU A N 1
ATOM 684 C CA . GLU A 1 86 ? 0.445 12.225 1.815 1.00 88.94 86 GLU A CA 1
ATOM 685 C C . GLU A 1 86 ? 0.899 13.078 2.999 1.00 88.94 86 GLU A C 1
ATOM 687 O O . GLU A 1 86 ? 0.779 14.302 3.009 1.00 88.94 86 GLU A O 1
ATOM 692 N N . ASN A 1 87 ? 1.513 12.426 3.985 1.00 90.69 87 ASN A N 1
ATOM 693 C CA . ASN A 1 87 ? 2.137 13.140 5.084 1.00 90.69 87 ASN A CA 1
ATOM 694 C C . ASN A 1 87 ? 3.280 14.035 4.551 1.00 90.69 87 ASN A C 1
ATOM 696 O O . ASN A 1 87 ? 4.274 13.505 4.036 1.00 90.69 87 ASN A O 1
ATOM 700 N N . PRO A 1 88 ? 3.212 15.366 4.733 1.00 88.94 88 PRO A N 1
ATOM 701 C CA . PRO A 1 88 ? 4.200 16.292 4.182 1.00 88.94 88 PRO A CA 1
ATOM 702 C C . PRO A 1 88 ? 5.611 16.076 4.749 1.00 88.94 88 PRO A C 1
ATOM 704 O O . PRO A 1 88 ? 6.597 16.336 4.061 1.00 88.94 88 PRO A O 1
ATOM 707 N N . LEU A 1 89 ? 5.742 15.547 5.972 1.00 90.25 89 LEU A N 1
ATOM 708 C CA . LEU A 1 89 ? 7.048 15.219 6.556 1.00 90.25 89 LEU A CA 1
ATOM 709 C C . LEU A 1 89 ? 7.754 14.104 5.776 1.00 90.25 89 LEU A C 1
ATOM 711 O O . LEU A 1 89 ? 8.972 14.139 5.619 1.00 90.25 89 LEU A O 1
ATOM 715 N N . TRP A 1 90 ? 6.999 13.131 5.262 1.00 86.81 90 TRP A N 1
ATOM 716 C CA . TRP A 1 90 ? 7.556 12.030 4.474 1.00 86.81 90 TRP A CA 1
ATOM 717 C C . TRP A 1 90 ? 7.941 12.484 3.070 1.00 86.81 90 TRP A C 1
ATOM 719 O O . TRP A 1 90 ? 8.942 12.025 2.526 1.00 86.81 90 TRP A O 1
ATOM 729 N N . VAL A 1 91 ? 7.169 13.405 2.490 1.00 84.62 91 VAL A N 1
ATOM 730 C CA . VAL A 1 91 ? 7.491 14.020 1.197 1.00 84.62 91 VAL A CA 1
ATOM 731 C C . VAL A 1 91 ? 8.795 14.808 1.289 1.00 84.62 91 VAL A C 1
ATOM 733 O O . VAL A 1 91 ? 9.693 14.590 0.483 1.00 84.62 91 VAL A O 1
ATOM 736 N N . ASN A 1 92 ? 8.940 15.648 2.314 1.00 83.25 92 ASN A N 1
ATOM 737 C CA . ASN A 1 92 ? 10.138 16.466 2.503 1.00 83.25 92 ASN A CA 1
ATOM 738 C C . ASN A 1 92 ? 11.405 15.633 2.730 1.00 83.25 92 ASN A C 1
ATOM 740 O O . ASN A 1 92 ? 12.483 16.033 2.296 1.00 83.25 92 ASN A O 1
ATOM 744 N N . GLU A 1 93 ? 11.292 14.483 3.399 1.00 83.69 93 GLU A N 1
ATOM 745 C CA . GLU A 1 93 ? 12.432 13.586 3.600 1.00 83.69 93 GLU A CA 1
ATOM 746 C C . GLU A 1 93 ? 12.881 12.925 2.288 1.00 83.69 93 GLU A C 1
ATOM 748 O O . GLU A 1 93 ? 14.080 12.850 2.029 1.00 83.69 93 GLU A O 1
ATOM 753 N N . LYS A 1 94 ? 11.940 12.530 1.412 1.00 77.50 94 LYS A N 1
ATOM 754 C CA . LYS A 1 94 ? 12.251 11.970 0.080 1.00 77.50 94 LYS A CA 1
ATOM 755 C C . LYS A 1 94 ? 13.092 12.938 -0.767 1.00 77.50 94 LYS A C 1
ATOM 757 O O . LYS A 1 94 ? 14.023 12.503 -1.437 1.00 77.50 94 LYS A O 1
ATOM 762 N N . THR A 1 95 ? 12.814 14.240 -0.697 1.00 73.00 95 THR A N 1
ATOM 763 C CA . THR A 1 95 ? 13.518 15.272 -1.480 1.00 73.00 95 THR A CA 1
ATOM 764 C C . THR A 1 95 ? 14.963 15.509 -1.031 1.00 73.00 95 THR A C 1
ATOM 766 O O . THR A 1 95 ? 15.745 16.044 -1.800 1.00 73.00 95 THR A O 1
ATOM 769 N N . LYS A 1 96 ? 15.349 15.126 0.193 1.00 78.69 96 LYS A N 1
ATOM 770 C CA . LYS A 1 96 ? 16.738 15.289 0.672 1.00 78.69 96 LYS A CA 1
ATOM 771 C C . LYS A 1 96 ? 17.706 14.250 0.104 1.00 78.69 96 LYS A C 1
ATOM 773 O O . LYS A 1 96 ? 18.915 14.427 0.215 1.00 78.69 96 LYS A O 1
ATOM 778 N N . VAL A 1 97 ? 17.176 13.132 -0.389 1.00 70.88 97 VAL A N 1
ATOM 779 C CA . VAL A 1 97 ? 17.956 11.962 -0.822 1.00 70.88 97 VAL A CA 1
ATOM 780 C C . VAL A 1 97 ? 18.276 12.014 -2.324 1.00 70.88 97 VAL A C 1
ATOM 782 O O . VAL A 1 97 ? 19.172 11.303 -2.775 1.00 70.88 97 VAL A O 1
ATOM 785 N N . ILE A 1 98 ? 17.556 12.851 -3.080 1.00 54.62 98 ILE A N 1
ATOM 786 C CA . ILE A 1 98 ? 17.736 13.101 -4.520 1.00 54.62 98 ILE A CA 1
ATOM 787 C C . ILE A 1 98 ? 18.600 14.349 -4.699 1.00 54.62 98 ILE A C 1
ATOM 789 O O . ILE A 1 98 ? 19.514 14.301 -5.550 1.00 54.62 98 ILE A O 1
#